Protein AF-A0A3L9Y3H0-F1 (afdb_monomer_lite)

pLDDT: mean 88.76, std 17.17, range [38.44, 98.44]

Radius of gyration: 22.04 Å; chains: 1; bounding box: 49×64×59 Å

Structure (mmCIF, N/CA/C/O backbone):
data_AF-A0A3L9Y3H0-F1
#
_entry.id   AF-A0A3L9Y3H0-F1
#
loop_
_atom_site.group_PDB
_atom_site.id
_atom_site.type_symbol
_atom_site.label_atom_id
_atom_site.label_alt_id
_atom_site.label_comp_id
_atom_site.label_asym_id
_atom_site.label_entity_id
_atom_site.label_seq_id
_atom_site.pdbx_PDB_ins_code
_atom_site.Cartn_x
_atom_site.Cartn_y
_atom_site.Cartn_z
_atom_site.occupancy
_atom_site.B_iso_or_equiv
_atom_site.auth_seq_id
_atom_site.auth_comp_id
_atom_site.auth_asym_id
_atom_site.auth_atom_id
_atom_site.pdbx_PDB_model_num
ATOM 1 N N . MET A 1 1 ? -35.390 -50.784 -41.309 1.00 44.69 1 MET A N 1
ATOM 2 C CA . MET A 1 1 ? -34.220 -51.100 -42.161 1.00 44.69 1 MET A CA 1
ATOM 3 C C . MET A 1 1 ? -34.013 -49.883 -43.057 1.00 44.69 1 MET A C 1
ATOM 5 O O . MET A 1 1 ? -34.937 -49.576 -43.782 1.00 44.69 1 MET A O 1
ATOM 9 N N . LEU A 1 2 ? -32.970 -49.059 -42.991 1.00 38.44 2 LEU A N 1
ATOM 10 C CA . LEU A 1 2 ? -31.620 -49.179 -42.447 1.00 38.44 2 LEU A CA 1
ATOM 11 C C . LEU A 1 2 ? -31.278 -47.959 -41.571 1.00 38.44 2 LEU A C 1
ATOM 13 O O . LEU A 1 2 ? -31.591 -46.827 -41.928 1.00 38.44 2 LEU A O 1
ATOM 17 N N . ALA A 1 3 ? -30.616 -48.216 -40.444 1.00 42.94 3 ALA A N 1
ATOM 18 C CA . ALA A 1 3 ? -29.956 -47.214 -39.619 1.00 42.94 3 ALA A CA 1
ATOM 19 C C . ALA A 1 3 ? -28.560 -46.947 -40.204 1.00 42.94 3 ALA A C 1
ATOM 21 O O . ALA A 1 3 ? -27.732 -47.854 -40.262 1.00 42.94 3 ALA A O 1
ATOM 22 N N . GLY A 1 4 ? -28.322 -45.723 -40.675 1.00 46.12 4 GLY A N 1
ATOM 23 C CA . GLY A 1 4 ? -27.010 -45.257 -41.117 1.00 46.12 4 GLY A CA 1
ATOM 24 C C . GLY A 1 4 ? -26.307 -44.523 -39.982 1.00 46.12 4 GLY A C 1
ATOM 25 O O . GLY A 1 4 ? -26.634 -43.377 -39.690 1.00 46.12 4 GLY A O 1
ATOM 26 N N . CYS A 1 5 ? -25.361 -45.196 -39.329 1.00 46.44 5 CYS A N 1
ATOM 27 C CA . CYS A 1 5 ? -24.448 -44.605 -38.357 1.00 46.44 5 CYS A CA 1
ATOM 28 C C . CYS A 1 5 ? -23.538 -43.572 -39.036 1.00 46.44 5 CYS A C 1
ATOM 30 O O . CYS A 1 5 ? -22.640 -43.943 -39.787 1.00 46.44 5 CYS A O 1
ATOM 32 N N . ILE A 1 6 ? -23.720 -42.293 -38.712 1.00 50.09 6 ILE A N 1
ATOM 33 C CA . ILE A 1 6 ? -22.698 -41.263 -38.911 1.00 50.09 6 ILE A CA 1
ATOM 34 C C . ILE A 1 6 ? -22.233 -40.829 -37.518 1.00 50.09 6 ILE A C 1
ATOM 36 O O . ILE A 1 6 ? -22.832 -39.970 -36.878 1.00 50.09 6 ILE A O 1
ATOM 40 N N . LEU A 1 7 ? -21.180 -41.482 -37.023 1.00 46.16 7 LEU A N 1
ATOM 41 C CA . LEU A 1 7 ? -20.383 -41.001 -35.896 1.00 46.16 7 LEU A CA 1
ATOM 42 C C . LEU A 1 7 ? -19.317 -40.062 -36.466 1.00 46.16 7 LEU A C 1
ATOM 44 O O . LEU A 1 7 ? -18.245 -40.504 -36.870 1.00 46.16 7 LEU A O 1
ATOM 48 N N . VAL A 1 8 ? -19.620 -38.764 -36.524 1.00 53.16 8 VAL A N 1
ATOM 49 C CA . VAL A 1 8 ? -18.578 -37.743 -36.675 1.00 53.16 8 VAL A CA 1
ATOM 50 C C . VAL A 1 8 ? -18.025 -37.458 -35.286 1.00 53.16 8 VAL A C 1
ATOM 52 O O . VAL A 1 8 ? -18.693 -36.885 -34.429 1.00 53.16 8 VAL A O 1
ATOM 55 N N . ALA A 1 9 ? -16.790 -37.903 -35.078 1.00 55.72 9 ALA A N 1
ATOM 56 C CA . ALA A 1 9 ? -15.934 -37.464 -33.994 1.00 55.72 9 ALA A CA 1
ATOM 57 C C . ALA A 1 9 ? -15.686 -35.951 -34.125 1.00 55.72 9 ALA A C 1
ATOM 59 O O . ALA A 1 9 ? -15.161 -35.490 -35.136 1.00 55.72 9 ALA A O 1
ATOM 60 N N . GLY A 1 10 ? -16.061 -35.186 -33.101 1.00 49.62 10 GLY A N 1
ATOM 61 C CA . GLY A 1 10 ? -15.782 -33.757 -32.989 1.00 49.62 10 GLY A CA 1
ATOM 62 C C . GLY A 1 10 ? -15.272 -33.447 -31.591 1.00 49.62 10 GLY A C 1
ATOM 63 O O . GLY A 1 10 ? -16.052 -33.281 -30.660 1.00 49.62 10 GLY A O 1
ATOM 64 N N . PHE A 1 11 ? -13.949 -33.445 -31.465 1.00 55.00 11 PHE A N 1
ATOM 65 C CA . PHE A 1 11 ? -13.165 -33.095 -30.286 1.00 55.00 11 PHE A CA 1
ATOM 66 C C . PHE A 1 11 ? -13.603 -31.743 -29.697 1.00 55.00 11 PHE A C 1
ATOM 68 O O . PHE A 1 11 ? -13.823 -30.781 -30.432 1.00 55.00 11 PHE A O 1
ATOM 75 N N . GLY A 1 12 ? -13.717 -31.679 -28.368 1.00 54.81 12 GLY A N 1
ATOM 76 C CA . GLY A 1 12 ? -14.099 -30.473 -27.645 1.00 54.81 12 GLY A CA 1
ATOM 77 C C . GLY A 1 12 ? -13.133 -29.306 -27.846 1.00 54.81 12 GLY A C 1
ATOM 78 O O . GLY A 1 12 ? -11.924 -29.484 -27.973 1.00 54.81 12 GLY A O 1
ATOM 79 N N . VAL A 1 13 ? -13.681 -28.094 -27.789 1.00 51.56 13 VAL A N 1
ATOM 80 C CA . VAL A 1 13 ? -12.908 -26.877 -27.538 1.00 51.56 13 VAL A CA 1
ATOM 81 C C . VAL A 1 13 ? -13.549 -26.185 -26.339 1.00 51.56 13 VAL A C 1
ATOM 83 O O . VAL A 1 13 ? -14.445 -25.358 -26.468 1.00 51.56 13 VAL A O 1
ATOM 86 N N . LEU A 1 14 ? -13.095 -26.571 -25.145 1.00 54.81 14 LEU A N 1
ATOM 87 C CA . LEU A 1 14 ? -13.146 -25.702 -23.974 1.00 54.81 14 LEU A CA 1
ATOM 88 C C . LEU A 1 14 ? -12.151 -24.566 -24.248 1.00 54.81 14 LEU A C 1
ATOM 90 O O . LEU A 1 14 ? -10.941 -24.767 -24.178 1.00 54.81 14 LEU A O 1
ATOM 94 N N . THR A 1 15 ? -12.627 -23.374 -24.592 1.00 48.19 15 THR A N 1
ATOM 95 C CA . THR A 1 15 ? -11.774 -22.183 -24.669 1.00 48.19 15 THR A CA 1
ATOM 96 C C . THR A 1 15 ? -11.461 -21.685 -23.257 1.00 48.19 15 THR A C 1
ATOM 98 O O . THR A 1 15 ? -12.137 -20.802 -22.734 1.00 48.19 15 THR A O 1
ATOM 101 N N . THR A 1 16 ? -10.433 -22.239 -22.616 1.00 52.72 16 THR A N 1
ATOM 102 C CA . THR A 1 16 ? -9.827 -21.661 -21.407 1.00 52.72 16 THR A CA 1
ATOM 103 C C . THR A 1 16 ? -8.919 -20.492 -21.798 1.00 52.72 16 THR A C 1
ATOM 105 O O . THR A 1 16 ? -7.703 -20.640 -21.891 1.00 52.72 16 THR A O 1
ATOM 108 N N . VAL A 1 17 ? -9.497 -19.313 -22.040 1.00 53.38 17 VAL A N 1
ATOM 109 C CA . VAL A 1 17 ? -8.738 -18.062 -22.212 1.00 53.38 17 VAL A CA 1
ATOM 110 C C . VAL A 1 17 ? -8.782 -17.283 -20.897 1.00 53.38 17 VAL A C 1
ATOM 112 O O . VAL A 1 17 ? -9.566 -16.358 -20.740 1.00 53.38 17 VAL A O 1
ATOM 115 N N . ALA A 1 18 ? -7.978 -17.693 -19.914 1.00 52.50 18 ALA A N 1
ATOM 116 C CA . ALA A 1 18 ? -7.782 -16.910 -18.683 1.00 52.50 18 ALA A CA 1
ATOM 117 C C . ALA A 1 18 ? -6.363 -17.007 -18.088 1.00 52.50 18 ALA A C 1
ATOM 119 O O . ALA A 1 18 ? -6.058 -16.319 -17.121 1.00 52.50 18 ALA A O 1
ATOM 120 N N . MET A 1 19 ? -5.466 -17.822 -18.656 1.00 52.06 19 MET A N 1
ATOM 121 C CA . MET A 1 19 ? -4.142 -18.086 -18.066 1.00 52.06 19 MET A CA 1
ATOM 122 C C . MET A 1 19 ? -2.981 -17.288 -18.685 1.00 52.06 19 MET A C 1
ATOM 124 O O . MET A 1 19 ? -1.852 -17.449 -18.250 1.00 52.06 19 MET A O 1
ATOM 128 N N . ALA A 1 20 ? -3.220 -16.403 -19.659 1.00 52.28 20 ALA A N 1
ATOM 129 C CA . ALA A 1 20 ? -2.138 -15.659 -20.327 1.00 52.28 20 ALA A CA 1
ATOM 130 C C . ALA A 1 20 ? -1.754 -14.329 -19.640 1.00 52.28 20 ALA A C 1
ATOM 132 O O . ALA A 1 20 ? -0.715 -13.752 -19.951 1.00 52.28 20 ALA A O 1
ATOM 133 N N . GLN A 1 21 ? -2.568 -13.814 -18.710 1.00 51.56 21 GLN A N 1
ATOM 134 C CA . GLN A 1 21 ? -2.249 -12.569 -17.987 1.00 51.56 21 GLN A CA 1
ATOM 135 C C . GLN A 1 21 ? -1.398 -12.802 -16.732 1.00 51.56 21 GLN A C 1
ATOM 137 O O . GLN A 1 21 ? -0.788 -11.863 -16.223 1.00 51.56 21 GLN A O 1
ATOM 142 N N . ALA A 1 22 ? -1.323 -14.043 -16.239 1.00 55.66 22 ALA A N 1
ATOM 143 C CA . ALA A 1 22 ? -0.544 -14.366 -15.052 1.00 55.66 22 ALA A CA 1
ATOM 144 C C . ALA A 1 22 ? 0.958 -14.109 -15.266 1.00 55.66 22 ALA A C 1
ATOM 146 O O . ALA A 1 22 ? 1.600 -13.563 -14.374 1.00 55.66 22 ALA A O 1
ATOM 147 N N . ASP A 1 23 ? 1.485 -14.391 -16.458 1.00 72.94 23 ASP A N 1
ATOM 148 C CA . ASP A 1 23 ? 2.931 -14.354 -16.700 1.00 72.94 23 ASP A CA 1
ATOM 149 C C . ASP A 1 23 ? 3.502 -12.939 -16.901 1.00 72.94 23 ASP A C 1
ATOM 151 O O . ASP A 1 23 ? 4.633 -12.667 -16.503 1.00 72.94 23 ASP A O 1
ATOM 155 N N . ARG A 1 24 ? 2.738 -11.988 -17.459 1.00 84.38 24 ARG A N 1
ATOM 156 C CA . ARG A 1 24 ? 3.274 -10.651 -17.815 1.00 84.38 24 ARG A CA 1
ATOM 157 C C . ARG A 1 24 ? 3.623 -9.758 -16.617 1.00 84.38 24 ARG A C 1
ATOM 159 O O . ARG A 1 24 ? 4.461 -8.862 -16.731 1.00 84.38 24 ARG A O 1
ATOM 166 N N . TRP A 1 25 ? 2.979 -9.986 -15.475 1.00 94.00 25 TRP A N 1
ATOM 167 C CA . TRP A 1 25 ? 3.188 -9.210 -14.248 1.00 94.00 25 TRP A CA 1
ATOM 168 C C . TRP A 1 25 ? 4.016 -9.956 -13.207 1.00 94.00 25 TRP A C 1
ATOM 170 O O . TRP A 1 25 ? 4.276 -9.411 -12.139 1.00 94.00 25 TRP A O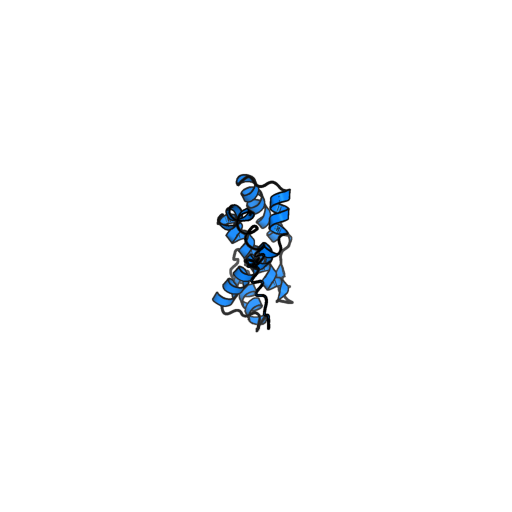 1
ATOM 180 N N . GLN A 1 26 ? 4.452 -11.180 -13.514 1.00 94.25 26 GLN A N 1
ATOM 181 C CA . GLN A 1 26 ? 5.098 -12.067 -12.555 1.00 94.25 26 GLN A CA 1
ATOM 182 C C . GLN A 1 26 ? 6.336 -11.425 -11.910 1.00 94.25 26 GLN A C 1
ATOM 184 O O . GLN A 1 26 ? 6.449 -11.428 -10.690 1.00 94.25 26 GLN A O 1
ATOM 189 N N . VAL A 1 27 ? 7.182 -10.745 -12.693 1.00 96.19 27 VAL A N 1
ATOM 190 C CA . VAL A 1 27 ? 8.359 -10.024 -12.171 1.00 96.19 27 VAL A CA 1
ATOM 191 C C . VAL A 1 27 ? 7.972 -8.921 -11.175 1.00 96.19 27 VAL A C 1
ATOM 193 O O . VAL A 1 27 ? 8.643 -8.756 -10.162 1.00 96.19 27 VAL A O 1
ATOM 196 N N . LEU A 1 28 ? 6.878 -8.186 -11.414 1.00 96.88 28 LEU A N 1
ATOM 197 C CA . LEU A 1 28 ? 6.382 -7.163 -10.480 1.00 96.88 28 LEU A CA 1
ATOM 198 C C . LEU A 1 28 ? 5.766 -7.780 -9.215 1.00 96.88 28 LEU A C 1
ATOM 200 O O . LEU A 1 28 ? 5.840 -7.178 -8.147 1.00 96.88 28 LEU A O 1
ATOM 204 N N . ARG A 1 29 ? 5.139 -8.958 -9.328 1.00 95.81 29 ARG A N 1
ATOM 205 C CA . ARG A 1 29 ? 4.540 -9.675 -8.190 1.00 95.81 29 ARG A CA 1
ATOM 206 C C . ARG A 1 29 ? 5.584 -10.325 -7.290 1.00 95.81 29 ARG A C 1
ATOM 208 O O . ARG A 1 29 ? 5.386 -10.352 -6.079 1.00 95.81 29 ARG A O 1
ATOM 215 N N . ASP A 1 30 ? 6.644 -10.857 -7.886 1.00 96.19 30 ASP A N 1
ATOM 216 C CA . ASP A 1 30 ? 7.717 -11.557 -7.178 1.00 96.19 30 ASP A CA 1
ATOM 217 C C . ASP A 1 30 ? 8.726 -10.579 -6.562 1.00 96.19 30 ASP A C 1
ATOM 219 O O . ASP A 1 30 ? 9.482 -10.943 -5.661 1.00 96.19 30 ASP A O 1
ATOM 223 N N . ASP A 1 31 ? 8.719 -9.320 -7.008 1.00 98.06 31 ASP A N 1
ATOM 224 C CA . ASP A 1 31 ? 9.502 -8.264 -6.389 1.00 98.06 31 ASP A CA 1
ATOM 225 C C . ASP A 1 31 ? 8.924 -7.876 -5.012 1.00 98.06 31 ASP A C 1
ATOM 227 O O . ASP A 1 31 ? 7.806 -7.358 -4.930 1.00 98.06 31 ASP A O 1
ATOM 231 N N . PRO A 1 32 ? 9.667 -8.078 -3.909 1.00 97.31 32 PRO A N 1
ATOM 232 C CA . PRO A 1 32 ? 9.128 -7.892 -2.565 1.00 97.31 32 PRO A CA 1
ATOM 233 C C . PRO A 1 32 ? 8.830 -6.426 -2.233 1.00 97.31 32 PRO A C 1
ATOM 235 O O . PRO A 1 32 ? 7.924 -6.157 -1.442 1.00 97.31 32 PRO A O 1
ATOM 238 N N . GLU A 1 33 ? 9.560 -5.473 -2.820 1.00 97.25 33 GLU A N 1
ATOM 239 C CA . GLU A 1 33 ? 9.334 -4.045 -2.586 1.00 97.25 33 GLU A CA 1
ATOM 240 C C . GLU A 1 33 ? 8.010 -3.613 -3.221 1.00 97.25 33 GLU A C 1
ATOM 242 O O . GLU A 1 33 ? 7.166 -3.010 -2.551 1.00 97.25 33 GLU A O 1
ATOM 247 N N . ILE A 1 34 ? 7.788 -4.002 -4.480 1.00 98.00 34 ILE A N 1
ATOM 248 C CA . ILE A 1 34 ? 6.531 -3.748 -5.187 1.00 98.00 34 ILE A CA 1
ATOM 249 C C . ILE A 1 34 ? 5.380 -4.482 -4.505 1.00 98.00 34 ILE A C 1
ATOM 251 O O . ILE A 1 34 ? 4.379 -3.844 -4.176 1.00 98.00 34 ILE A O 1
ATOM 255 N N . ALA A 1 35 ? 5.521 -5.785 -4.246 1.00 97.62 35 ALA A N 1
ATOM 256 C CA . ALA A 1 35 ? 4.479 -6.609 -3.642 1.00 97.62 35 ALA A CA 1
ATOM 257 C C . ALA A 1 35 ? 4.027 -6.072 -2.277 1.00 97.62 35 ALA A C 1
ATOM 259 O O . ALA A 1 35 ? 2.825 -5.931 -2.032 1.00 97.62 35 ALA A O 1
ATOM 260 N N . ASN A 1 36 ? 4.972 -5.713 -1.403 1.00 97.81 36 ASN A N 1
ATOM 261 C CA . ASN A 1 36 ? 4.657 -5.124 -0.105 1.00 97.81 36 ASN A CA 1
ATOM 262 C C . ASN A 1 36 ? 4.047 -3.722 -0.250 1.00 97.81 36 ASN A C 1
ATOM 264 O O . ASN A 1 36 ? 3.065 -3.402 0.416 1.00 97.81 36 ASN A O 1
ATOM 268 N N . GLY A 1 37 ? 4.590 -2.889 -1.140 1.00 97.25 37 GLY A N 1
ATOM 269 C CA . GLY A 1 37 ? 4.099 -1.531 -1.361 1.00 97.25 37 GLY A CA 1
ATOM 270 C C . GLY A 1 37 ? 2.651 -1.483 -1.854 1.00 97.25 37 GLY A C 1
ATOM 271 O O . GLY A 1 37 ? 1.840 -0.729 -1.310 1.00 97.25 37 GLY A O 1
ATOM 272 N N . VAL A 1 38 ? 2.296 -2.316 -2.839 1.00 97.12 38 VAL A N 1
ATOM 273 C CA . VAL A 1 38 ? 0.912 -2.387 -3.338 1.00 97.1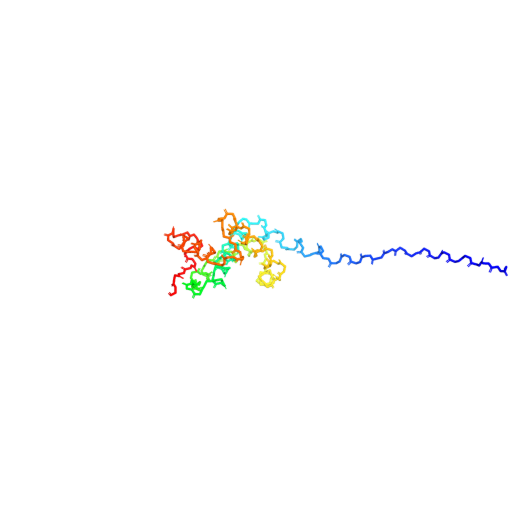2 38 VAL A CA 1
ATOM 274 C C . VAL A 1 38 ? -0.035 -2.985 -2.301 1.00 97.12 38 VAL A C 1
ATOM 276 O O . VAL A 1 38 ? -1.171 -2.525 -2.194 1.00 97.12 38 VAL A O 1
ATOM 279 N N . LEU A 1 39 ? 0.428 -3.944 -1.490 1.00 98.31 39 LEU A N 1
ATOM 280 C CA . LEU A 1 39 ? -0.359 -4.499 -0.388 1.00 98.31 39 LEU A CA 1
ATOM 281 C C . LEU A 1 39 ? -0.670 -3.434 0.669 1.00 98.31 39 LEU A C 1
ATOM 283 O O . LEU A 1 39 ? -1.829 -3.263 1.036 1.00 98.31 39 LEU A O 1
ATOM 287 N N . VAL A 1 40 ? 0.334 -2.672 1.111 1.00 98.25 40 VAL A N 1
ATOM 288 C CA . VAL A 1 40 ? 0.151 -1.558 2.057 1.00 98.25 40 VAL A CA 1
ATOM 289 C C . VAL A 1 40 ? -0.853 -0.538 1.515 1.00 98.25 40 VAL A C 1
ATOM 291 O O . VAL A 1 40 ? -1.744 -0.099 2.244 1.00 98.25 40 VAL A O 1
ATOM 294 N N . ALA A 1 41 ? -0.744 -0.177 0.233 1.00 96.88 41 ALA A N 1
ATOM 295 C CA . ALA A 1 41 ? -1.679 0.747 -0.401 1.00 96.88 41 ALA A CA 1
ATOM 296 C C . ALA A 1 41 ? -3.112 0.187 -0.445 1.00 96.88 41 ALA A C 1
ATOM 298 O O . ALA A 1 41 ? -4.064 0.928 -0.191 1.00 96.88 41 ALA A O 1
ATOM 299 N N . ALA A 1 42 ? -3.271 -1.106 -0.736 1.00 97.81 42 ALA A N 1
ATOM 300 C CA . ALA A 1 42 ? -4.573 -1.763 -0.770 1.00 97.81 42 ALA A CA 1
ATOM 301 C C . ALA A 1 42 ? -5.212 -1.888 0.617 1.00 97.81 42 ALA A C 1
ATOM 303 O O . ALA A 1 42 ? -6.407 -1.643 0.735 1.00 97.81 42 ALA A O 1
ATOM 304 N N . ILE A 1 43 ? -4.435 -2.194 1.662 1.00 98.31 43 ILE A N 1
ATOM 305 C CA . ILE A 1 43 ? -4.928 -2.213 3.049 1.00 98.31 43 ILE A CA 1
ATOM 306 C C . ILE A 1 43 ? -5.407 -0.817 3.453 1.00 98.31 43 ILE A C 1
ATOM 308 O O . ILE A 1 43 ? -6.529 -0.669 3.928 1.00 98.31 43 ILE A O 1
ATOM 312 N N . GLY A 1 44 ? -4.597 0.218 3.202 1.00 97.25 44 GLY A N 1
ATOM 313 C CA . GLY A 1 44 ? -4.983 1.596 3.508 1.00 97.25 44 GLY A CA 1
ATOM 314 C C . GLY A 1 44 ? -6.262 2.028 2.785 1.00 97.25 44 GLY A C 1
ATOM 315 O O . GLY A 1 44 ? -7.113 2.676 3.384 1.00 97.25 44 GLY A O 1
ATOM 316 N N . ARG A 1 45 ? -6.433 1.632 1.516 1.00 96.31 45 ARG A N 1
ATOM 317 C CA . ARG A 1 45 ? -7.678 1.874 0.773 1.00 96.31 45 ARG A CA 1
ATOM 318 C C . ARG A 1 45 ? -8.859 1.092 1.347 1.00 96.31 45 ARG A C 1
ATOM 320 O O . ARG A 1 45 ? -9.919 1.668 1.503 1.00 96.31 45 ARG A O 1
ATOM 327 N N . MET A 1 46 ? -8.686 -0.182 1.681 1.00 96.56 46 MET A N 1
ATOM 328 C CA . MET A 1 46 ? -9.766 -0.987 2.255 1.00 96.56 46 MET A CA 1
ATOM 329 C C . MET A 1 46 ? -10.261 -0.412 3.586 1.00 96.56 46 MET A C 1
ATOM 331 O O . MET A 1 46 ? -11.460 -0.424 3.834 1.00 96.56 46 MET A O 1
ATOM 335 N N . ILE A 1 47 ? -9.361 0.134 4.407 1.00 97.31 47 ILE A N 1
ATOM 336 C CA . ILE A 1 47 ? -9.731 0.855 5.630 1.00 97.31 47 ILE A CA 1
ATOM 337 C C . ILE A 1 47 ? -10.490 2.148 5.286 1.00 97.31 47 ILE A C 1
ATOM 339 O O . ILE A 1 47 ? -11.587 2.342 5.793 1.00 97.31 47 ILE A O 1
ATOM 343 N N . GLU A 1 48 ? -9.956 2.993 4.392 1.00 96.56 48 GLU A N 1
ATOM 344 C CA . GLU A 1 48 ? -10.627 4.225 3.916 1.00 96.56 48 GLU A CA 1
ATOM 345 C C . GLU A 1 48 ? -12.040 3.940 3.367 1.00 96.56 48 GLU A C 1
ATOM 347 O O . GLU A 1 48 ? -12.973 4.685 3.642 1.00 96.56 48 GLU A O 1
ATOM 352 N N . ASP A 1 49 ? -12.218 2.846 2.623 1.00 95.56 49 ASP A N 1
ATOM 353 C CA . ASP A 1 49 ? -13.493 2.491 1.990 1.00 95.56 49 ASP A CA 1
ATOM 354 C C . ASP A 1 49 ? -14.533 1.941 2.996 1.00 95.56 49 ASP A C 1
ATOM 356 O O . ASP A 1 49 ? -15.731 1.995 2.720 1.00 95.56 49 ASP A O 1
ATOM 360 N N . ASN A 1 50 ? -14.104 1.409 4.150 1.00 96.00 50 ASN A N 1
ATOM 361 C CA . ASN A 1 50 ? -14.989 0.814 5.166 1.00 96.00 50 ASN A CA 1
ATOM 362 C C . ASN A 1 50 ? -15.269 1.733 6.367 1.00 96.00 50 ASN A C 1
ATOM 364 O O . ASN A 1 50 ? -16.190 1.451 7.132 1.00 96.00 50 ASN A O 1
ATOM 368 N N . CYS A 1 51 ? -14.496 2.805 6.548 1.00 96.06 51 CYS A N 1
ATOM 369 C CA . CYS A 1 51 ? -14.514 3.621 7.761 1.00 96.06 51 CYS A CA 1
ATOM 370 C C . CYS A 1 51 ? -14.870 5.071 7.447 1.00 96.06 51 CYS A C 1
ATOM 372 O O . CYS A 1 51 ? -14.139 5.765 6.747 1.00 96.06 51 CYS A O 1
ATOM 374 N N . ALA A 1 52 ? -15.986 5.549 7.999 1.00 93.12 52 ALA A N 1
ATOM 375 C CA . ALA A 1 52 ? -16.462 6.912 7.757 1.00 93.12 52 ALA A CA 1
ATOM 376 C C . ALA A 1 52 ? -15.563 7.995 8.388 1.00 93.12 52 ALA A C 1
ATOM 378 O O . ALA A 1 52 ? -15.570 9.137 7.936 1.00 93.12 52 ALA A O 1
ATOM 379 N N . ASP A 1 53 ? -14.807 7.634 9.424 1.00 95.19 53 ASP A N 1
ATOM 380 C CA . ASP A 1 53 ? -13.962 8.493 10.257 1.00 95.19 53 ASP A CA 1
ATOM 381 C C . ASP A 1 53 ? -12.457 8.262 10.028 1.00 95.19 53 ASP A C 1
ATOM 383 O O . ASP A 1 53 ? -11.633 8.782 10.777 1.00 95.19 53 ASP A O 1
ATOM 387 N N . ILE A 1 54 ? -12.065 7.487 9.010 1.00 97.19 54 ILE A N 1
ATOM 388 C CA . ILE A 1 54 ? -10.656 7.277 8.659 1.00 97.19 54 ILE A CA 1
ATOM 389 C C . ILE A 1 54 ? -10.433 7.650 7.204 1.00 97.19 54 ILE A C 1
ATOM 391 O O . ILE A 1 54 ? -11.018 7.089 6.284 1.00 97.19 54 ILE A O 1
ATOM 395 N N . GLU A 1 55 ? -9.493 8.561 6.984 1.00 96.38 55 GLU A N 1
ATOM 396 C CA . GLU A 1 55 ? -9.157 9.048 5.658 1.00 96.38 55 GLU A CA 1
ATOM 397 C C . GLU A 1 55 ? -7.721 8.714 5.268 1.00 96.38 55 GLU A C 1
ATOM 399 O O . GLU A 1 55 ? -6.776 8.789 6.064 1.00 96.38 55 GLU A O 1
ATOM 404 N N . ARG A 1 56 ? -7.510 8.452 3.976 1.00 95.25 56 ARG A N 1
ATOM 405 C CA . ARG A 1 56 ? -6.166 8.274 3.436 1.00 95.25 56 ARG A CA 1
ATOM 406 C C . ARG A 1 56 ? -5.476 9.615 3.205 1.00 95.25 56 ARG A C 1
ATOM 408 O O . ARG A 1 56 ? -5.940 10.497 2.477 1.00 95.25 56 ARG A O 1
ATOM 415 N N . ARG A 1 57 ? -4.253 9.739 3.716 1.00 95.81 57 ARG A N 1
ATOM 416 C CA . ARG A 1 57 ? -3.363 10.875 3.469 1.00 95.81 57 ARG A CA 1
ATOM 417 C C . ARG A 1 57 ? -2.842 10.832 2.030 1.00 95.81 57 ARG A C 1
ATOM 419 O O . ARG A 1 57 ? -1.819 10.215 1.726 1.00 95.81 57 ARG A O 1
ATOM 426 N N . ARG A 1 58 ? -3.528 11.537 1.124 1.00 92.62 58 ARG A N 1
ATOM 427 C CA . ARG A 1 58 ? -3.214 11.559 -0.322 1.00 92.62 58 ARG A CA 1
ATOM 428 C C . ARG A 1 58 ? -1.758 11.931 -0.632 1.00 92.62 58 ARG A C 1
ATOM 430 O O . ARG A 1 58 ? -1.173 11.342 -1.537 1.00 92.62 58 ARG A O 1
ATOM 437 N N . GLY A 1 59 ? -1.179 12.881 0.108 1.00 95.75 59 GLY A N 1
ATOM 438 C CA . GLY A 1 59 ? 0.222 13.298 -0.039 1.00 95.75 59 GLY A CA 1
ATOM 439 C C . GLY A 1 59 ? 1.212 12.168 0.277 1.00 95.75 59 GLY A C 1
ATOM 440 O O . GLY A 1 59 ? 1.898 11.711 -0.636 1.00 95.75 59 GLY A O 1
ATOM 441 N N . PRO A 1 60 ? 1.248 11.665 1.526 1.00 93.81 60 PRO A N 1
ATOM 442 C CA . PRO A 1 60 ? 2.037 10.495 1.914 1.00 93.81 60 PRO A CA 1
ATOM 443 C C . PRO A 1 60 ? 1.843 9.279 1.007 1.00 93.81 60 PRO A C 1
ATOM 445 O O . PRO A 1 60 ? 2.828 8.682 0.587 1.00 93.81 60 PRO A O 1
ATOM 448 N N . ALA A 1 61 ? 0.605 8.954 0.621 1.00 91.94 61 ALA A N 1
ATOM 449 C CA . ALA A 1 61 ? 0.342 7.839 -0.289 1.00 91.94 61 ALA A CA 1
ATOM 450 C C . ALA A 1 61 ? 0.976 8.046 -1.676 1.00 91.94 61 ALA A C 1
ATOM 452 O O . ALA A 1 61 ? 1.539 7.112 -2.241 1.00 91.94 61 ALA A O 1
ATOM 453 N N . ARG A 1 62 ? 0.940 9.272 -2.220 1.00 94.75 62 ARG A N 1
ATOM 454 C CA . ARG A 1 62 ? 1.626 9.596 -3.480 1.00 94.75 62 ARG A CA 1
ATOM 455 C C . ARG A 1 62 ? 3.142 9.478 -3.339 1.00 94.75 62 ARG A C 1
ATOM 457 O O . ARG A 1 62 ? 3.781 8.929 -4.228 1.00 94.75 62 ARG A O 1
ATOM 464 N N . LEU A 1 63 ? 3.710 9.978 -2.242 1.00 95.50 63 LEU A N 1
ATOM 465 C CA . LEU A 1 63 ? 5.151 9.892 -1.989 1.00 95.50 63 LEU A CA 1
ATOM 466 C C . LEU A 1 63 ? 5.611 8.436 -1.829 1.00 95.50 63 LEU A C 1
ATOM 468 O O . LEU A 1 63 ? 6.640 8.066 -2.385 1.00 95.50 63 LEU A O 1
ATOM 472 N N . ALA A 1 64 ? 4.820 7.600 -1.155 1.00 94.69 64 ALA A N 1
ATOM 473 C CA . ALA A 1 64 ? 5.096 6.174 -0.991 1.00 94.69 64 ALA A CA 1
ATOM 474 C C . ALA A 1 64 ? 5.067 5.390 -2.317 1.00 94.69 64 ALA A C 1
ATOM 476 O O . ALA A 1 64 ? 5.729 4.363 -2.427 1.00 94.69 64 ALA A O 1
ATOM 477 N N . ALA A 1 65 ? 4.353 5.875 -3.340 1.00 95.56 65 ALA A N 1
ATOM 478 C CA . ALA A 1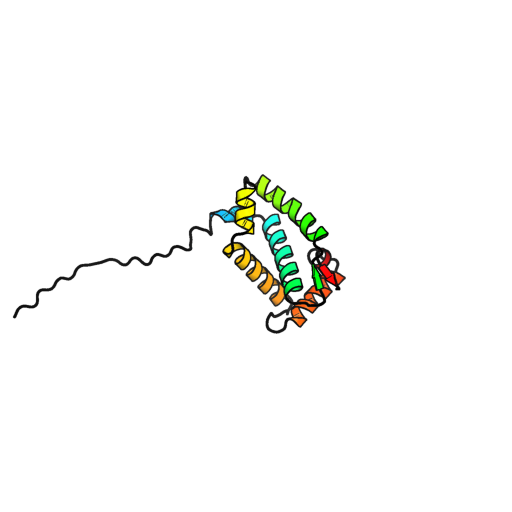 65 ? 4.303 5.234 -4.656 1.00 95.56 65 ALA A CA 1
ATOM 479 C C . ALA A 1 65 ? 5.550 5.499 -5.525 1.00 95.56 65 ALA A C 1
ATOM 481 O O . ALA A 1 65 ? 5.841 4.718 -6.430 1.00 95.56 65 ALA A O 1
ATOM 482 N N . ILE A 1 66 ? 6.298 6.580 -5.264 1.00 97.19 66 ILE A N 1
ATOM 483 C CA . ILE A 1 66 ? 7.496 6.959 -6.036 1.00 97.19 66 ILE A CA 1
ATOM 484 C C . ILE A 1 66 ? 8.562 5.847 -6.064 1.00 97.19 66 ILE A C 1
ATOM 486 O O . ILE A 1 66 ? 8.992 5.493 -7.164 1.00 97.19 66 ILE A O 1
ATOM 490 N N . PRO A 1 67 ? 9.003 5.274 -4.923 1.00 97.00 67 PRO A N 1
ATOM 491 C CA . PRO A 1 67 ? 9.997 4.200 -4.945 1.00 97.00 67 PRO A CA 1
ATOM 492 C C . PRO A 1 67 ? 9.503 2.965 -5.707 1.00 97.00 67 PRO A C 1
ATOM 494 O O . PRO A 1 67 ? 10.255 2.426 -6.511 1.00 97.00 67 PRO A O 1
ATOM 497 N N . LEU A 1 68 ? 8.222 2.595 -5.579 1.00 97.88 68 LEU A N 1
ATOM 498 C CA . LEU A 1 68 ? 7.639 1.454 -6.302 1.00 97.88 68 LEU A CA 1
ATOM 499 C C . LEU A 1 68 ? 7.676 1.663 -7.820 1.00 97.88 68 LEU A C 1
ATOM 501 O O . LEU A 1 68 ? 8.014 0.757 -8.580 1.00 97.88 68 LEU A O 1
ATOM 505 N N . PHE A 1 69 ? 7.363 2.880 -8.265 1.00 97.75 69 PHE A N 1
ATOM 506 C CA . PHE A 1 69 ? 7.430 3.252 -9.674 1.00 97.75 69 PHE A CA 1
ATOM 507 C C . PHE A 1 69 ? 8.865 3.180 -10.212 1.00 97.75 69 PHE A C 1
ATOM 509 O O . PHE A 1 69 ? 9.106 2.609 -11.275 1.00 97.75 69 PHE A O 1
ATOM 516 N N . ASN A 1 70 ? 9.834 3.709 -9.459 1.00 98.19 70 ASN A N 1
ATOM 517 C CA . ASN A 1 70 ? 11.249 3.636 -9.825 1.00 98.19 70 ASN A CA 1
ATOM 518 C C . ASN A 1 70 ? 11.759 2.189 -9.834 1.00 98.19 70 ASN A C 1
ATOM 520 O O . ASN A 1 70 ? 12.526 1.817 -10.724 1.00 98.19 70 ASN A O 1
ATOM 524 N N . ARG A 1 71 ? 11.300 1.361 -8.889 1.00 98.19 71 ARG A N 1
ATOM 525 C CA . ARG A 1 71 ? 11.621 -0.065 -8.832 1.00 98.19 71 ARG A CA 1
ATOM 526 C C . ARG A 1 71 ? 11.117 -0.782 -10.079 1.00 98.19 71 ARG A C 1
ATOM 528 O O . ARG A 1 71 ? 11.903 -1.459 -10.734 1.00 98.19 71 ARG A O 1
ATOM 535 N N . ALA A 1 72 ? 9.867 -0.563 -10.476 1.00 98.12 72 ALA A N 1
ATOM 536 C CA . ALA A 1 72 ? 9.320 -1.154 -11.694 1.00 98.12 72 ALA A CA 1
ATOM 537 C C . ALA A 1 72 ? 10.092 -0.729 -12.961 1.00 98.12 72 ALA A C 1
ATOM 539 O O . ALA A 1 72 ? 10.399 -1.575 -13.799 1.00 98.12 72 ALA A O 1
ATOM 540 N N . ILE A 1 73 ? 10.503 0.543 -13.064 1.00 98.19 73 ILE A N 1
ATOM 541 C CA . ILE A 1 73 ? 11.385 1.006 -14.153 1.00 98.19 73 ILE A CA 1
ATOM 542 C C . ILE A 1 73 ? 12.727 0.265 -14.131 1.00 98.19 73 ILE A C 1
ATOM 544 O O . ILE A 1 73 ? 13.204 -0.167 -15.178 1.00 98.19 73 ILE A O 1
ATOM 548 N N . SER A 1 74 ? 13.335 0.086 -12.954 1.00 98.12 74 SER A N 1
ATOM 549 C CA . SER A 1 74 ? 14.610 -0.636 -12.825 1.00 98.12 74 SER A CA 1
ATOM 550 C C . SER A 1 74 ? 14.521 -2.112 -13.237 1.00 98.12 74 SER A C 1
ATOM 552 O O . SER A 1 74 ? 15.521 -2.692 -13.647 1.00 98.12 74 SER A O 1
ATOM 554 N N . LEU A 1 75 ? 13.320 -2.695 -13.179 1.00 97.06 75 LEU A N 1
ATOM 555 C CA . LEU A 1 75 ? 13.012 -4.053 -13.637 1.00 97.06 75 LEU A CA 1
ATOM 556 C C . LEU A 1 75 ? 12.726 -4.128 -15.150 1.00 97.06 75 LEU A C 1
ATOM 558 O O . LEU A 1 75 ? 12.422 -5.201 -15.661 1.00 97.06 75 LEU A O 1
ATOM 562 N N . GLY A 1 76 ? 12.831 -3.006 -15.871 1.00 97.19 76 GLY A N 1
ATOM 563 C CA . GLY A 1 76 ? 12.677 -2.931 -17.325 1.00 97.19 76 GLY A CA 1
ATOM 564 C C . GLY A 1 76 ? 11.279 -2.544 -17.809 1.00 97.19 76 GLY A C 1
ATOM 565 O O . GLY A 1 76 ? 11.059 -2.506 -19.016 1.00 97.19 76 GLY A O 1
ATOM 566 N N . TYR A 1 77 ? 10.347 -2.222 -16.907 1.00 97.31 77 TYR A N 1
ATOM 567 C CA . TYR A 1 77 ? 8.992 -1.834 -17.292 1.00 97.31 77 TYR A CA 1
ATOM 568 C C . TYR A 1 77 ? 8.922 -0.370 -17.738 1.00 97.31 77 TYR A C 1
ATOM 570 O O . TYR A 1 77 ? 9.395 0.550 -17.063 1.00 97.31 77 TYR A O 1
ATOM 578 N N . SER A 1 78 ? 8.263 -0.132 -18.867 1.00 97.75 78 SER A N 1
ATOM 579 C CA . SER A 1 78 ? 7.924 1.208 -19.337 1.00 97.75 78 SER A CA 1
ATOM 580 C C . SER A 1 78 ? 6.820 1.843 -18.487 1.00 97.75 78 SER A C 1
ATOM 582 O O . SER A 1 78 ? 6.029 1.173 -17.822 1.00 97.75 78 SER A O 1
ATOM 584 N N . ARG A 1 79 ? 6.690 3.173 -18.565 1.00 96.56 79 ARG A N 1
ATOM 585 C CA . ARG A 1 79 ? 5.629 3.908 -17.853 1.00 96.56 79 ARG A CA 1
ATOM 586 C C . ARG A 1 79 ? 4.224 3.430 -18.229 1.00 96.56 79 ARG A C 1
ATOM 588 O O . ARG A 1 79 ? 3.356 3.371 -17.365 1.00 96.56 79 ARG A O 1
ATOM 595 N N . SER A 1 80 ? 4.009 3.095 -19.501 1.00 97.50 80 SER A N 1
ATOM 596 C CA . SER A 1 80 ? 2.739 2.563 -20.001 1.00 97.50 80 SER A CA 1
ATOM 597 C C . SER A 1 80 ? 2.454 1.158 -19.486 1.00 97.50 80 SER A C 1
ATOM 599 O O . SER A 1 80 ? 1.307 0.851 -19.187 1.00 97.50 80 SER A O 1
ATOM 601 N N . GLU A 1 81 ? 3.475 0.311 -19.337 1.00 96.94 81 GLU A N 1
ATOM 602 C CA . GLU A 1 81 ? 3.288 -1.019 -18.751 1.00 96.94 81 GLU A CA 1
ATOM 603 C C . GLU A 1 81 ? 3.007 -0.937 -17.253 1.00 96.94 81 GLU A C 1
ATOM 605 O O . GLU A 1 81 ? 2.153 -1.667 -16.764 1.00 96.94 81 GLU A O 1
ATOM 610 N N . ILE A 1 82 ? 3.653 -0.014 -16.535 1.00 97.12 82 ILE A N 1
ATOM 611 C CA . ILE A 1 82 ? 3.356 0.236 -15.119 1.00 97.12 82 ILE A CA 1
ATOM 612 C C . ILE A 1 82 ? 1.923 0.752 -14.954 1.00 97.12 82 ILE A C 1
ATOM 614 O O . ILE A 1 82 ? 1.206 0.288 -14.072 1.00 97.12 82 ILE A O 1
ATOM 618 N N . ALA A 1 83 ? 1.482 1.681 -15.808 1.00 96.19 83 ALA A N 1
ATOM 619 C CA . ALA A 1 83 ? 0.096 2.145 -15.808 1.00 96.19 83 ALA A CA 1
ATOM 620 C C . ALA A 1 83 ? -0.874 0.988 -16.091 1.00 96.19 83 ALA A C 1
ATOM 622 O O . ALA A 1 83 ? -1.816 0.789 -15.334 1.00 96.19 83 ALA A O 1
ATOM 623 N N . ALA A 1 84 ? -0.584 0.161 -17.100 1.00 96.56 84 ALA A N 1
ATOM 624 C CA . ALA A 1 84 ? -1.386 -1.017 -17.406 1.00 96.56 84 ALA A CA 1
ATOM 625 C C . ALA A 1 84 ? -1.436 -2.016 -16.237 1.00 96.56 84 ALA A C 1
ATOM 627 O O . ALA A 1 84 ? -2.497 -2.563 -15.984 1.00 96.56 84 ALA A O 1
ATOM 628 N N . TYR A 1 85 ? -0.339 -2.222 -15.499 1.00 95.56 85 TYR A N 1
ATOM 629 C CA . TYR A 1 85 ? -0.324 -3.053 -14.288 1.00 95.56 85 TYR A CA 1
ATOM 630 C C . TYR A 1 85 ? -1.208 -2.477 -13.175 1.00 95.56 85 TYR A C 1
ATOM 632 O O . TYR A 1 85 ? -1.961 -3.206 -12.538 1.00 95.56 85 TYR A O 1
ATOM 640 N N . ILE A 1 86 ? -1.132 -1.163 -12.943 1.00 94.44 86 ILE A N 1
ATOM 641 C CA . ILE A 1 86 ? -1.942 -0.477 -11.927 1.00 94.44 86 ILE A CA 1
ATOM 642 C C . ILE A 1 86 ? -3.429 -0.498 -12.297 1.00 94.44 86 ILE A C 1
ATOM 644 O O . ILE A 1 86 ? -4.268 -0.578 -11.400 1.00 94.44 86 ILE A O 1
ATOM 648 N N . ASP A 1 87 ? -3.751 -0.414 -13.590 1.00 95.00 87 ASP A N 1
ATOM 649 C CA . ASP A 1 87 ? -5.121 -0.372 -14.099 1.00 95.00 87 ASP A CA 1
ATOM 650 C C . ASP A 1 87 ? -5.744 -1.755 -14.323 1.00 95.00 87 ASP A C 1
ATOM 652 O O . ASP A 1 87 ? -6.969 -1.844 -14.411 1.00 95.00 87 ASP A O 1
ATOM 656 N N . ASP A 1 88 ? -4.939 -2.817 -14.336 1.00 96.12 88 ASP A N 1
ATOM 657 C CA . ASP A 1 88 ? -5.373 -4.204 -14.498 1.00 96.12 88 ASP A CA 1
ATOM 658 C C . ASP A 1 88 ? -6.305 -4.636 -13.350 1.00 96.12 88 ASP A C 1
ATOM 660 O O . ASP A 1 88 ? -5.929 -4.669 -12.174 1.00 96.12 88 ASP A O 1
ATOM 664 N N . ASP A 1 89 ? -7.556 -4.955 -13.686 1.00 95.69 89 ASP A N 1
ATOM 665 C CA . ASP A 1 89 ? -8.573 -5.306 -12.692 1.00 95.69 89 ASP A CA 1
ATOM 666 C C . ASP A 1 89 ? -8.283 -6.638 -11.991 1.00 95.69 89 ASP A C 1
ATOM 668 O O . ASP A 1 89 ? -8.615 -6.786 -10.811 1.00 95.69 89 ASP A O 1
ATOM 672 N N . ALA A 1 90 ? -7.616 -7.580 -12.668 1.00 95.06 90 ALA A N 1
ATOM 673 C CA . ALA A 1 90 ? -7.208 -8.836 -12.053 1.00 95.06 90 ALA A CA 1
ATOM 674 C C . ALA A 1 90 ? -6.100 -8.596 -11.019 1.00 95.06 90 ALA A C 1
ATOM 676 O O . ALA A 1 90 ? -6.159 -9.159 -9.924 1.00 95.06 90 ALA A O 1
ATOM 677 N N . GLU A 1 91 ? -5.143 -7.704 -11.296 1.00 95.94 91 GLU A N 1
ATOM 678 C CA . GLU A 1 91 ? -4.131 -7.314 -10.308 1.00 95.94 91 GLU A CA 1
ATOM 679 C C . GLU A 1 91 ? -4.720 -6.536 -9.139 1.00 95.94 91 GLU A C 1
ATOM 681 O O . GLU A 1 91 ? -4.397 -6.835 -7.985 1.00 95.94 91 GLU A O 1
ATOM 686 N N . LYS A 1 92 ? -5.630 -5.592 -9.397 1.00 95.94 92 LYS A N 1
ATOM 687 C CA . LYS A 1 92 ? -6.343 -4.891 -8.322 1.00 95.94 92 LYS A CA 1
ATOM 688 C C . LYS A 1 92 ? -7.066 -5.882 -7.418 1.00 95.94 92 LYS A C 1
ATOM 690 O O . LYS A 1 92 ? -6.931 -5.794 -6.199 1.00 95.94 92 LYS A O 1
ATOM 695 N N . GLU A 1 93 ? -7.807 -6.831 -7.987 1.00 97.12 93 GLU A N 1
ATOM 696 C CA . GLU A 1 93 ? -8.534 -7.818 -7.192 1.00 97.12 93 GLU A CA 1
ATOM 697 C C . GLU A 1 93 ? -7.599 -8.770 -6.445 1.00 97.12 93 GLU A C 1
ATOM 699 O O . GLU A 1 93 ? -7.810 -9.039 -5.262 1.00 97.12 93 GLU A O 1
ATOM 704 N N . ARG A 1 94 ? -6.505 -9.209 -7.074 1.00 96.31 94 ARG A N 1
ATOM 705 C CA . ARG A 1 94 ? -5.482 -10.034 -6.420 1.00 96.31 94 ARG A CA 1
ATOM 706 C C . ARG A 1 94 ? -4.920 -9.345 -5.176 1.00 96.31 94 ARG A C 1
ATOM 708 O O . ARG A 1 94 ? -4.796 -9.978 -4.124 1.00 96.31 94 ARG A O 1
ATOM 715 N N . VAL A 1 95 ? -4.579 -8.059 -5.276 1.00 97.44 95 VAL A N 1
ATOM 716 C CA . VAL A 1 95 ? -4.028 -7.298 -4.147 1.00 97.44 95 VAL A CA 1
ATOM 717 C C . VAL A 1 95 ? -5.109 -6.995 -3.100 1.00 97.44 95 VAL A C 1
ATOM 719 O O . VAL A 1 95 ? -4.827 -7.105 -1.908 1.00 97.44 95 VAL A O 1
ATOM 722 N N . ARG A 1 96 ? -6.362 -6.723 -3.495 1.00 97.31 96 ARG A N 1
ATOM 723 C CA . ARG A 1 96 ? -7.486 -6.606 -2.543 1.00 97.31 96 ARG A CA 1
ATOM 724 C C . ARG A 1 96 ? -7.717 -7.902 -1.770 1.00 97.31 96 ARG A C 1
ATOM 726 O O . ARG A 1 96 ? -7.864 -7.855 -0.556 1.00 97.31 96 ARG A O 1
ATOM 733 N N . ALA A 1 97 ? -7.665 -9.058 -2.426 1.00 97.88 97 ALA A N 1
ATOM 734 C CA . ALA A 1 97 ? -7.773 -10.355 -1.759 1.00 97.88 97 ALA A CA 1
ATOM 735 C C . ALA A 1 97 ? -6.634 -10.599 -0.755 1.00 97.88 97 ALA A C 1
ATOM 737 O O . ALA A 1 97 ? -6.838 -11.210 0.293 1.00 97.88 97 ALA A O 1
ATOM 738 N N . LEU A 1 98 ? -5.422 -10.115 -1.047 1.00 98.00 98 LEU A N 1
ATOM 739 C CA . LEU A 1 98 ? -4.319 -10.129 -0.084 1.00 98.00 98 LEU A CA 1
ATOM 740 C C . LEU A 1 98 ? -4.588 -9.199 1.1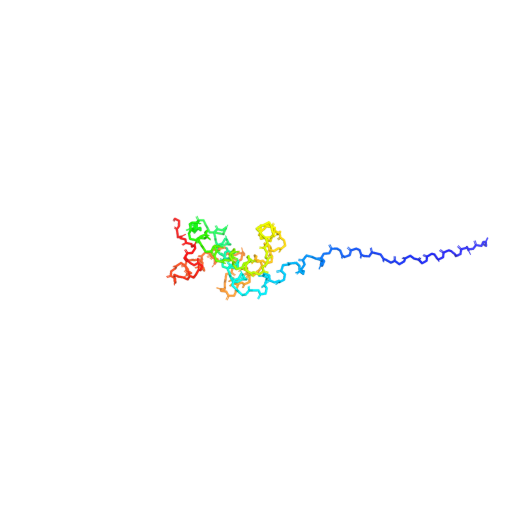06 1.00 98.00 98 LEU A C 1
ATOM 742 O O . LEU A 1 98 ? -4.355 -9.612 2.2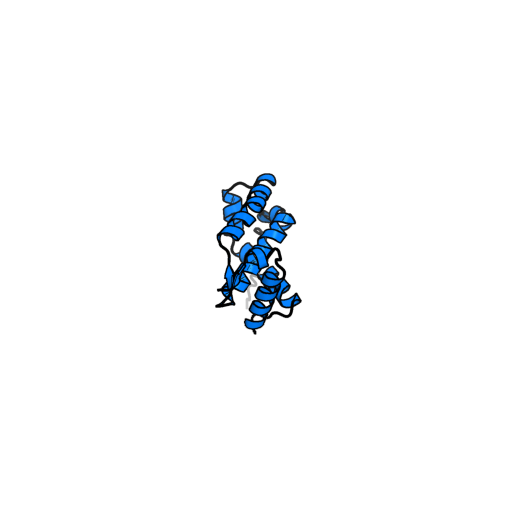39 1.00 98.00 98 LEU A O 1
ATOM 746 N N . ALA A 1 99 ? -5.115 -7.996 0.866 1.00 98.19 99 ALA A N 1
ATOM 747 C CA . ALA A 1 99 ? -5.486 -7.058 1.923 1.00 98.19 99 ALA A CA 1
ATOM 748 C C . ALA A 1 99 ? -6.587 -7.624 2.840 1.00 98.19 99 ALA A C 1
ATOM 750 O O . ALA A 1 99 ? -6.420 -7.585 4.058 1.00 98.19 99 ALA A O 1
ATOM 751 N N . ARG A 1 100 ? -7.640 -8.241 2.276 1.00 97.75 100 ARG A N 1
ATOM 752 C CA . ARG A 1 100 ? -8.690 -8.936 3.048 1.00 97.75 100 ARG A CA 1
ATOM 753 C C . ARG A 1 100 ? -8.098 -9.985 3.978 1.00 97.75 100 ARG A C 1
ATOM 755 O O . ARG A 1 100 ? -8.292 -9.918 5.183 1.00 97.75 100 ARG A O 1
ATOM 762 N N . ARG A 1 101 ? -7.279 -10.894 3.438 1.00 98.25 101 ARG A N 1
ATOM 763 C CA . ARG A 1 101 ? -6.616 -11.938 4.239 1.00 98.25 101 ARG A CA 1
ATOM 764 C C . ARG A 1 101 ? -5.723 -11.361 5.336 1.00 98.25 101 ARG A C 1
ATOM 766 O O . ARG A 1 101 ? -5.652 -11.914 6.427 1.00 98.25 101 ARG A O 1
ATOM 773 N N . TRP A 1 102 ? -5.025 -10.263 5.058 1.00 98.12 102 TRP A N 1
ATOM 774 C CA . TRP A 1 102 ? -4.174 -9.596 6.043 1.00 98.12 102 TRP A CA 1
ATOM 775 C C . TRP A 1 102 ? -4.984 -8.990 7.203 1.00 98.12 102 TRP A C 1
ATOM 777 O O . TRP A 1 102 ? -4.530 -9.034 8.351 1.00 98.12 102 TRP A O 1
ATOM 787 N N . LEU A 1 103 ? -6.175 -8.455 6.909 1.00 97.94 103 LEU A N 1
ATOM 788 C CA . LEU A 1 103 ? -7.129 -7.940 7.896 1.00 97.94 103 LEU A CA 1
ATOM 789 C C . LEU A 1 103 ? -7.781 -9.076 8.697 1.00 97.94 103 LEU A C 1
ATOM 791 O O . LEU A 1 103 ? -7.826 -9.006 9.923 1.00 97.94 103 LEU A O 1
ATOM 795 N N . GLU A 1 104 ? -8.187 -10.161 8.038 1.00 97.25 104 GLU A N 1
ATOM 796 C CA . GLU A 1 104 ? -8.721 -11.369 8.686 1.00 97.25 104 GLU A CA 1
ATOM 797 C C . GLU A 1 104 ? -7.732 -11.970 9.690 1.00 97.25 104 GLU A C 1
ATOM 799 O O . GLU A 1 104 ? -8.105 -12.332 10.804 1.00 97.25 104 GLU A O 1
ATOM 804 N N . GLN A 1 105 ? -6.439 -11.995 9.349 1.00 97.69 105 GLN A N 1
ATOM 805 C CA . GLN A 1 105 ? -5.371 -12.425 10.261 1.00 97.69 105 GLN A CA 1
ATOM 806 C C . GLN A 1 105 ? -5.236 -11.539 11.512 1.00 97.69 105 GLN A C 1
ATOM 808 O O . GLN A 1 105 ? -4.617 -11.957 12.488 1.00 97.69 105 GLN A O 1
ATOM 813 N N . ARG A 1 106 ? -5.810 -10.332 11.498 1.00 97.44 106 ARG A N 1
ATOM 814 C CA . ARG A 1 106 ? -5.885 -9.397 12.634 1.00 97.44 106 ARG A CA 1
ATOM 815 C C . ARG A 1 106 ? -7.250 -9.402 13.318 1.00 97.44 106 ARG A C 1
ATOM 817 O O . ARG A 1 106 ? -7.514 -8.553 14.160 1.00 97.44 106 ARG A O 1
ATOM 824 N N . GLY A 1 107 ? -8.105 -10.362 12.974 1.00 96.06 107 GLY A N 1
ATOM 825 C CA . GLY A 1 107 ? -9.443 -10.491 13.540 1.00 96.06 107 GLY A CA 1
ATOM 826 C C . GLY A 1 107 ? -10.462 -9.515 12.954 1.00 96.06 107 GLY A C 1
ATOM 827 O O . GLY A 1 107 ? -11.568 -9.428 13.483 1.00 96.06 107 GLY A O 1
ATOM 828 N N . ALA A 1 108 ? -10.123 -8.800 11.878 1.00 97.38 108 ALA A N 1
ATOM 829 C CA . ALA A 1 108 ? -11.079 -7.962 11.170 1.00 97.38 108 ALA A CA 1
ATOM 830 C C . ALA A 1 108 ? -11.899 -8.773 10.155 1.00 97.38 108 ALA A C 1
ATOM 832 O O . ALA A 1 108 ? -11.440 -9.779 9.620 1.00 97.38 108 ALA A O 1
ATOM 833 N N . SER A 1 109 ? -13.127 -8.341 9.887 1.00 91.69 109 SER A N 1
ATOM 834 C CA . SER A 1 109 ? -14.054 -9.013 8.976 1.00 91.69 109 SER A CA 1
ATOM 835 C C . SER A 1 109 ? -14.839 -7.993 8.165 1.00 91.69 109 SER A C 1
ATOM 837 O O . SER A 1 109 ? -15.356 -7.027 8.721 1.00 91.69 109 SER A O 1
ATOM 839 N N . GLU A 1 110 ? -15.008 -8.238 6.866 1.00 87.69 110 GLU A N 1
ATOM 840 C CA . GLU A 1 110 ? -15.876 -7.409 6.014 1.00 87.69 110 GLU A CA 1
ATOM 841 C C . GLU A 1 110 ? -17.351 -7.485 6.431 1.00 87.69 110 GLU A C 1
ATOM 843 O O . GLU A 1 110 ? -18.110 -6.547 6.207 1.00 87.69 110 GLU A O 1
ATOM 848 N N . ALA A 1 111 ? -17.763 -8.569 7.098 1.00 91.19 111 ALA A N 1
ATOM 849 C CA . ALA A 1 111 ? -19.101 -8.674 7.676 1.00 91.19 111 ALA A CA 1
ATOM 850 C C . ALA A 1 111 ? -19.278 -7.795 8.930 1.00 91.19 111 ALA A C 1
ATOM 852 O O . ALA A 1 111 ? -20.404 -7.581 9.375 1.00 91.19 111 ALA A O 1
ATOM 853 N N . ALA A 1 112 ? -18.180 -7.293 9.503 1.00 93.50 112 ALA A N 1
ATOM 854 C CA . ALA A 1 112 ? -18.169 -6.398 10.654 1.00 93.50 112 ALA A CA 1
ATOM 855 C C . ALA A 1 112 ? -17.181 -5.235 10.417 1.00 93.50 112 ALA A C 1
ATOM 857 O O . ALA A 1 112 ? -16.110 -5.225 11.031 1.00 93.50 112 ALA A O 1
ATOM 858 N N . PRO A 1 113 ? -17.522 -4.248 9.560 1.00 92.62 113 PRO A N 1
ATOM 859 C CA . PRO A 1 113 ? -16.609 -3.175 9.140 1.00 92.62 113 PRO A CA 1
ATOM 860 C C . PRO A 1 113 ? -15.934 -2.417 10.291 1.00 92.62 113 PRO A C 1
ATOM 862 O O . PRO A 1 113 ? -14.773 -2.038 10.183 1.00 92.62 113 PRO A O 1
ATOM 865 N N . GLU A 1 114 ? -16.596 -2.297 11.442 1.00 95.75 114 GLU A N 1
ATOM 866 C CA . GLU A 1 114 ? -16.015 -1.683 12.645 1.00 95.75 114 GLU A CA 1
ATOM 867 C C . GLU A 1 114 ? -14.715 -2.351 13.114 1.00 95.75 114 GLU A C 1
ATOM 869 O O . GLU A 1 114 ? -13.816 -1.692 13.636 1.00 95.75 114 GLU A O 1
ATOM 874 N N . THR A 1 115 ? -14.572 -3.659 12.890 1.00 97.81 115 THR A N 1
ATOM 875 C CA . THR A 1 115 ? -13.334 -4.387 13.198 1.00 97.81 115 THR A CA 1
ATOM 876 C C . THR A 1 115 ? -12.188 -3.992 12.259 1.00 97.81 115 THR A C 1
ATOM 878 O O . THR A 1 115 ? -11.044 -3.912 12.700 1.00 97.81 115 THR A O 1
ATOM 881 N N . ILE A 1 116 ? -12.482 -3.663 10.994 1.00 97.94 116 ILE A N 1
ATOM 882 C CA . ILE A 1 116 ? -11.508 -3.104 10.041 1.00 97.94 116 ILE A CA 1
ATOM 883 C C . ILE A 1 116 ? -11.081 -1.710 10.507 1.00 97.94 116 ILE A C 1
ATOM 885 O O . ILE A 1 116 ? -9.890 -1.397 10.507 1.00 97.94 116 ILE A O 1
ATOM 889 N N . CYS A 1 117 ? -12.033 -0.895 10.964 1.00 97.62 117 CYS A N 1
ATOM 890 C CA . CYS A 1 117 ? -11.748 0.445 11.471 1.00 97.62 117 CYS A CA 1
ATOM 891 C C . CYS A 1 117 ? -10.911 0.415 12.746 1.00 97.62 117 CYS A C 1
ATOM 893 O O . CYS A 1 117 ? -10.002 1.231 12.896 1.00 97.62 117 CYS A O 1
ATOM 895 N N . GLN A 1 118 ? -11.136 -0.568 13.622 1.00 98.06 118 GLN A N 1
ATOM 896 C CA . GLN A 1 118 ? -10.281 -0.763 14.787 1.00 98.06 118 GLN A CA 1
ATOM 897 C C . GLN A 1 118 ? -8.836 -1.072 14.385 1.00 98.06 118 GLN A C 1
ATOM 899 O O . GLN A 1 118 ? -7.929 -0.401 14.870 1.00 98.06 118 GLN A O 1
ATOM 904 N N . VAL A 1 119 ? -8.620 -1.988 13.433 1.00 98.25 119 VAL A N 1
ATOM 905 C CA . VAL A 1 119 ? -7.274 -2.246 12.892 1.00 98.25 119 VAL A CA 1
ATOM 906 C C . VAL A 1 119 ? -6.669 -0.972 12.295 1.00 98.25 119 VAL A C 1
ATOM 908 O O . VAL A 1 119 ? -5.497 -0.683 12.518 1.00 98.25 119 VAL A O 1
ATOM 911 N N . GLY A 1 120 ? -7.459 -0.170 11.577 1.00 98.06 120 GLY A N 1
ATOM 912 C CA . GLY A 1 120 ? -7.010 1.117 11.046 1.00 98.06 120 GLY A CA 1
ATOM 913 C C . GLY A 1 120 ? -6.508 2.078 12.125 1.00 98.06 120 GLY A C 1
ATOM 914 O O . GLY A 1 120 ? -5.417 2.636 11.985 1.00 98.06 120 GLY A O 1
ATOM 915 N N . ARG A 1 121 ? -7.261 2.233 13.218 1.00 98.25 121 ARG A N 1
ATOM 916 C CA . ARG A 1 121 ? -6.867 3.061 14.369 1.00 98.25 121 ARG A CA 1
ATOM 917 C C . ARG A 1 121 ? -5.621 2.527 15.065 1.00 98.25 121 ARG A C 1
ATOM 919 O O . ARG A 1 121 ? -4.728 3.309 15.392 1.00 98.25 121 ARG A O 1
ATOM 926 N N . ASP A 1 122 ? -5.516 1.212 15.223 1.00 98.19 122 ASP A N 1
ATOM 927 C CA . ASP A 1 122 ? -4.344 0.574 15.824 1.00 98.19 122 ASP A CA 1
ATOM 928 C C . ASP A 1 122 ? -3.082 0.841 14.984 1.00 98.19 122 ASP A C 1
ATOM 930 O O . ASP A 1 122 ? -2.039 1.220 15.520 1.00 98.19 122 ASP A O 1
ATOM 934 N N . GLU A 1 123 ? -3.178 0.741 13.654 1.00 98.44 123 GLU A N 1
ATOM 935 C CA . GLU A 1 123 ? -2.072 1.040 12.737 1.00 98.44 123 GLU A CA 1
ATOM 936 C C . GLU A 1 123 ? -1.683 2.531 12.768 1.00 98.44 123 GLU A C 1
ATOM 938 O O . GLU A 1 123 ? -0.487 2.851 12.772 1.00 98.44 123 GLU A O 1
ATOM 943 N N . ILE A 1 124 ? -2.666 3.445 12.823 1.00 98.25 124 ILE A N 1
ATOM 944 C CA . ILE A 1 124 ? -2.444 4.894 12.994 1.00 98.25 124 ILE A CA 1
ATOM 945 C C . ILE A 1 124 ? -1.697 5.164 14.303 1.00 98.25 124 ILE A C 1
ATOM 947 O O . ILE A 1 124 ? -0.669 5.845 14.285 1.00 98.25 124 ILE A O 1
ATOM 951 N N . SER A 1 125 ? -2.179 4.605 15.414 1.00 98.06 125 SER A N 1
ATOM 952 C CA . SER A 1 125 ? -1.588 4.766 16.746 1.00 98.06 125 SER A CA 1
ATOM 953 C C . SER A 1 125 ? -0.157 4.225 16.806 1.00 98.06 125 SER A C 1
ATOM 955 O O . SER A 1 125 ? 0.746 4.880 17.326 1.00 98.06 125 SER A O 1
ATOM 957 N N . ALA A 1 126 ? 0.084 3.072 16.178 1.00 97.75 126 ALA A N 1
ATOM 958 C CA . ALA A 1 126 ? 1.403 2.455 16.092 1.00 97.75 126 ALA A CA 1
ATOM 959 C C . ALA A 1 126 ? 2.392 3.220 15.189 1.00 97.75 126 ALA A C 1
ATOM 961 O O . ALA A 1 126 ? 3.578 2.884 15.157 1.00 97.75 126 ALA A O 1
ATOM 962 N N . GLY A 1 127 ? 1.936 4.211 14.412 1.00 96.75 127 GLY A N 1
ATOM 963 C CA . GLY A 1 127 ? 2.777 4.912 13.439 1.00 96.75 127 GLY A CA 1
ATOM 964 C C . GLY A 1 127 ? 3.338 3.977 12.364 1.00 96.75 127 GLY A C 1
ATOM 965 O O . GLY A 1 127 ? 4.423 4.223 11.817 1.00 96.75 127 GLY A O 1
ATOM 966 N N . SER A 1 128 ? 2.620 2.890 12.073 1.00 97.75 128 SER A N 1
ATOM 967 C CA . SER A 1 128 ? 3.059 1.850 11.148 1.00 97.75 128 SER A CA 1
ATOM 968 C C . SER A 1 128 ? 3.157 2.382 9.715 1.00 97.75 128 SER A C 1
ATOM 970 O O . SER A 1 128 ? 2.732 3.494 9.400 1.00 97.75 128 SER A O 1
ATOM 972 N N . THR A 1 129 ? 3.704 1.591 8.791 1.00 96.12 129 THR A N 1
ATOM 973 C CA . THR A 1 129 ? 3.718 1.990 7.374 1.00 96.12 129 THR A CA 1
ATOM 974 C C . THR A 1 129 ? 2.308 2.204 6.822 1.00 96.12 129 THR A C 1
ATOM 976 O O . THR A 1 129 ? 2.123 3.137 6.049 1.00 96.12 129 THR A O 1
ATOM 979 N N . ILE A 1 130 ? 1.323 1.414 7.258 1.00 97.62 130 ILE A N 1
ATOM 980 C CA . ILE A 1 130 ? -0.090 1.594 6.898 1.00 97.62 130 ILE A CA 1
ATOM 981 C C . ILE A 1 130 ? -0.649 2.835 7.600 1.00 97.62 130 ILE A C 1
ATOM 983 O O . ILE A 1 130 ? -1.192 3.717 6.938 1.00 97.62 130 ILE A O 1
ATOM 987 N N . GLY A 1 131 ? -0.434 2.967 8.911 1.00 97.25 131 GLY A N 1
ATOM 988 C CA . GLY A 1 131 ? -0.920 4.093 9.708 1.00 97.25 131 GLY A CA 1
ATOM 989 C C . GLY A 1 131 ? -0.408 5.451 9.239 1.00 97.25 131 GLY A C 1
ATOM 990 O O . GLY A 1 131 ? -1.154 6.423 9.220 1.00 97.25 131 GLY A O 1
ATOM 991 N N . ARG A 1 132 ? 0.837 5.531 8.750 1.00 97.00 132 ARG A N 1
ATOM 992 C CA . ARG A 1 132 ? 1.395 6.763 8.156 1.00 97.00 132 ARG A CA 1
ATOM 993 C C . ARG A 1 132 ? 0.681 7.196 6.872 1.00 97.00 132 ARG A C 1
ATOM 995 O O . ARG A 1 132 ? 0.809 8.357 6.473 1.00 97.00 132 ARG A O 1
ATOM 1002 N N . LEU A 1 133 ? -0.054 6.295 6.219 1.00 97.06 133 LEU A N 1
ATOM 1003 C CA . LEU A 1 133 ? -0.897 6.610 5.066 1.00 97.06 133 LEU A CA 1
ATOM 1004 C C . LEU A 1 133 ? -2.319 7.009 5.460 1.00 97.06 133 LEU A C 1
ATOM 1006 O O . LEU A 1 133 ? -3.0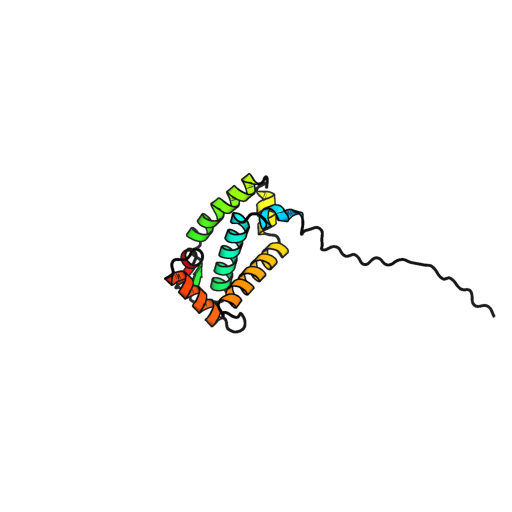69 7.428 4.582 1.00 97.06 133 LEU A O 1
ATOM 1010 N N . LEU A 1 134 ? -2.682 6.917 6.736 1.00 97.81 134 LEU A N 1
ATOM 1011 C CA . LEU A 1 134 ? -4.031 7.141 7.241 1.00 97.81 134 LEU A CA 1
ATOM 1012 C C . LEU A 1 134 ? -4.061 8.281 8.266 1.00 97.81 134 LEU A C 1
ATOM 1014 O O . LEU A 1 134 ? -3.040 8.708 8.814 1.00 97.81 134 LEU A O 1
ATOM 1018 N N . ARG A 1 135 ? -5.241 8.841 8.489 1.00 96.69 135 ARG A N 1
ATOM 1019 C CA . ARG A 1 135 ? -5.532 9.760 9.589 1.00 96.69 135 ARG A CA 1
ATOM 1020 C C . ARG A 1 135 ? -6.972 9.565 10.030 1.00 96.69 135 ARG A C 1
ATOM 1022 O O . ARG A 1 135 ? -7.804 9.189 9.212 1.00 96.69 135 ARG A O 1
ATOM 1029 N N . GLU A 1 136 ? -7.244 9.894 11.281 1.00 93.88 136 GLU A N 1
ATOM 1030 C CA . GLU A 1 136 ? -8.619 10.095 11.727 1.00 93.88 136 GLU A CA 1
ATOM 1031 C C . GLU A 1 136 ? -9.207 11.350 11.042 1.00 93.88 136 GLU A C 1
ATOM 1033 O O . GLU A 1 136 ? -8.472 12.273 10.641 1.00 93.88 136 GLU A O 1
ATOM 1038 N N . GLY A 1 137 ? -10.511 11.287 10.785 1.00 80.00 137 GLY A N 1
ATOM 1039 C CA . GLY A 1 137 ? -11.357 12.275 10.114 1.00 80.00 137 GLY A CA 1
ATOM 1040 C C . GLY A 1 137 ? -11.998 13.253 11.077 1.00 80.00 137 GLY A C 1
ATOM 1041 O O . GLY A 1 137 ? -12.369 12.830 12.192 1.00 80.00 137 GLY A O 1
#

Secondary structure (DSSP, 8-state):
------------------SSSTTTTHHHHH-HHHHHHHHHHHHHHHHHHH-TTEEE-HHHHHHHHHHHHHHHHHTT--HHHHHHHHH-HHHHHHHHHHHHHHHHTTT-BTTBHHHHHHHHHHHHHTT-TTGGGEEE-

Sequence (137 aa):
MLAGCILVAGFGVLTTVAMAQADRWQVLRDDPEIANGVLVAAIGRMIEDNCADIERRRGPARLAAIPLFNRAISLGYSRSEIAAYIDDDAEKERVRALARRWLEQRGASEAAPETICQVGRDEISAGSTIGRLLREG

Foldseek 3Di:
DDDDDDPDDDDDDPPPPDPPVCPPCVVQCPPPLNVVLLLLVLLLVLLCVLDPFKHFPPVLNVVSCVVSQVVCVVVVDDPVRVVVCVVDPVNSVVSNVVSQVVLVVVVDDPVHSVSSNVVQVVCLVVVHSSNVRMDTD

InterPro domains:
  IPR020349 Uncharacterised protein family 14.7kDa [PF17267] (27-135)

Organism: NCBI:txid1852017